Protein AF-A0A5T1T4I3-F1 (afdb_monomer)

Structure (mmCIF, N/CA/C/O backbone):
data_AF-A0A5T1T4I3-F1
#
_entry.id   AF-A0A5T1T4I3-F1
#
loop_
_atom_site.group_PDB
_atom_site.id
_atom_site.type_symbol
_atom_site.label_atom_id
_atom_site.label_alt_id
_atom_site.label_comp_id
_atom_site.label_asym_id
_atom_site.label_entity_id
_atom_site.label_seq_id
_atom_site.pdbx_PDB_ins_code
_atom_site.Cartn_x
_atom_site.Cartn_y
_atom_site.Cartn_z
_atom_site.occupancy
_atom_site.B_iso_or_equiv
_atom_site.auth_seq_id
_atom_site.auth_comp_id
_atom_site.auth_asym_id
_atom_site.auth_atom_id
_atom_site.pdbx_PDB_model_num
ATOM 1 N N . ASN A 1 1 ? 1.230 16.137 -32.665 1.00 35.16 1 ASN A N 1
ATOM 2 C CA . ASN A 1 1 ? 1.190 16.834 -31.361 1.00 35.16 1 ASN A CA 1
ATOM 3 C C . ASN A 1 1 ? 0.681 15.903 -30.273 1.00 35.16 1 ASN A C 1
ATOM 5 O O . ASN A 1 1 ? -0.506 15.901 -29.991 1.00 35.16 1 ASN A O 1
ATOM 9 N N . HIS A 1 2 ? 1.565 15.099 -29.680 1.00 33.91 2 HIS A N 1
ATOM 10 C CA . HIS A 1 2 ? 1.252 14.322 -28.477 1.00 33.91 2 HIS A CA 1
ATOM 11 C C . HIS A 1 2 ? 2.325 14.642 -27.446 1.00 33.91 2 HIS A C 1
ATOM 13 O O . HIS A 1 2 ? 3.393 14.035 -27.404 1.00 33.91 2 HIS A O 1
ATOM 19 N N . THR A 1 3 ? 2.055 15.718 -26.718 1.00 39.94 3 THR A N 1
ATOM 20 C CA . THR A 1 3 ? 2.810 16.192 -25.567 1.00 39.94 3 THR A CA 1
ATOM 21 C C . THR A 1 3 ? 2.930 15.069 -24.540 1.00 39.94 3 THR A C 1
ATOM 23 O O . THR A 1 3 ? 1.958 14.360 -24.278 1.00 39.94 3 THR A O 1
ATOM 26 N N . LEU A 1 4 ? 4.129 14.885 -23.974 1.00 40.66 4 LEU A N 1
ATOM 27 C CA . LEU A 1 4 ? 4.315 14.069 -22.776 1.00 40.66 4 LEU A CA 1
ATOM 28 C C . LEU A 1 4 ? 3.320 14.563 -21.721 1.00 40.66 4 LEU A C 1
ATOM 30 O O . LEU A 1 4 ? 3.464 15.671 -21.207 1.00 40.66 4 LEU A O 1
ATOM 34 N N . TYR A 1 5 ? 2.303 13.763 -21.412 1.00 38.44 5 TYR A N 1
ATOM 35 C CA . TYR A 1 5 ? 1.436 14.054 -20.283 1.00 38.44 5 TYR A CA 1
ATOM 36 C C . TYR A 1 5 ? 2.148 13.579 -19.022 1.00 38.44 5 TYR A C 1
ATOM 38 O O . TYR A 1 5 ? 2.101 12.405 -18.665 1.00 38.44 5 TYR A O 1
ATOM 46 N N . SER A 1 6 ? 2.853 14.507 -18.385 1.00 42.03 6 SER A N 1
ATOM 47 C CA . SER A 1 6 ? 3.385 14.332 -17.042 1.00 42.03 6 SER A CA 1
ATOM 48 C C . SER A 1 6 ? 2.787 15.435 -16.172 1.00 42.03 6 SER A C 1
ATOM 50 O O . SER A 1 6 ? 3.326 16.545 -16.144 1.00 42.03 6 SER A O 1
ATOM 52 N N . PRO A 1 7 ? 1.617 15.210 -15.547 1.00 36.03 7 PRO A N 1
ATOM 53 C CA . PRO A 1 7 ? 0.963 16.252 -14.776 1.00 36.03 7 PRO A CA 1
ATOM 54 C C . PRO A 1 7 ? 1.864 16.581 -13.581 1.00 36.03 7 PRO A C 1
ATOM 56 O O . PRO A 1 7 ? 2.087 15.746 -12.710 1.00 36.03 7 PRO A O 1
ATOM 59 N N . HIS A 1 8 ? 2.429 17.789 -13.585 1.00 44.47 8 HIS A N 1
ATOM 60 C CA . HIS A 1 8 ? 3.171 18.400 -12.474 1.00 44.47 8 HIS A CA 1
ATOM 61 C C . HIS A 1 8 ? 4.467 17.712 -12.004 1.00 44.47 8 HIS A C 1
ATOM 63 O O . HIS A 1 8 ? 4.938 17.989 -10.903 1.00 44.47 8 HIS A O 1
ATOM 69 N N . SER A 1 9 ? 5.087 16.855 -12.817 1.00 52.53 9 SER A N 1
ATOM 70 C CA . SER A 1 9 ? 6.351 16.214 -12.431 1.00 52.53 9 SER A CA 1
ATOM 71 C C . SER A 1 9 ? 7.542 17.142 -12.667 1.00 52.53 9 SER A C 1
ATOM 73 O O . SER A 1 9 ? 8.038 17.241 -13.789 1.00 52.53 9 SER A O 1
ATOM 75 N N . ASP A 1 10 ? 8.031 17.801 -11.617 1.00 69.56 10 ASP A N 1
ATOM 76 C CA . ASP A 1 10 ? 9.372 18.384 -11.647 1.00 69.56 10 ASP A CA 1
ATOM 77 C C . ASP A 1 10 ? 10.395 17.237 -11.636 1.00 69.56 10 ASP A C 1
ATOM 79 O O . ASP A 1 10 ? 10.694 16.630 -10.604 1.00 69.56 10 ASP A O 1
ATOM 83 N N . PHE A 1 11 ? 10.902 16.899 -12.821 1.00 69.69 11 PHE A N 1
ATOM 84 C CA . PHE A 1 11 ? 11.896 15.847 -13.011 1.00 69.69 11 PHE A CA 1
ATOM 85 C C . PHE A 1 11 ? 13.161 16.066 -12.165 1.00 69.69 11 PHE A C 1
ATOM 87 O O . PHE A 1 11 ? 13.783 15.091 -11.743 1.00 69.69 11 PHE A O 1
ATOM 94 N N . LYS A 1 12 ? 13.522 17.321 -11.852 1.00 70.12 12 LYS A N 1
ATOM 95 C CA . LYS A 1 12 ? 14.638 17.615 -10.941 1.00 70.12 12 LYS A CA 1
ATOM 96 C C . LYS A 1 12 ? 14.279 17.241 -9.507 1.00 70.12 12 LYS A C 1
ATOM 98 O O . LYS A 1 12 ? 15.092 16.618 -8.832 1.00 70.12 12 LYS A O 1
ATOM 103 N N . THR A 1 13 ? 13.057 17.533 -9.059 1.00 70.50 13 THR A N 1
ATOM 104 C CA . THR A 1 13 ? 12.565 17.080 -7.746 1.00 70.50 13 THR A CA 1
ATOM 105 C C . THR A 1 13 ? 12.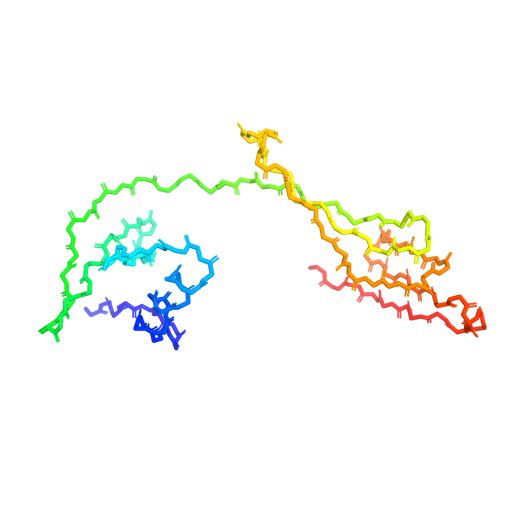516 15.555 -7.652 1.00 70.50 13 THR A C 1
ATOM 107 O O . THR A 1 13 ? 12.898 14.994 -6.631 1.00 70.50 13 THR A O 1
ATOM 110 N N . GLN A 1 14 ? 12.095 14.856 -8.709 1.00 69.31 14 GLN A N 1
ATOM 111 C CA . GLN A 1 14 ? 12.069 13.387 -8.717 1.00 69.31 14 GLN A CA 1
ATOM 112 C C . GLN A 1 14 ? 13.470 12.773 -8.621 1.00 69.31 14 GLN A C 1
ATOM 114 O O . GLN A 1 14 ? 13.663 11.804 -7.885 1.00 69.31 14 GLN A O 1
ATOM 119 N N . LEU A 1 15 ? 14.451 13.350 -9.320 1.00 72.38 15 LEU A N 1
ATOM 120 C CA . LEU A 1 15 ? 15.853 12.953 -9.191 1.00 72.38 15 LEU A CA 1
ATOM 121 C C . LEU A 1 15 ? 16.394 13.221 -7.789 1.00 72.38 15 LEU A C 1
ATOM 123 O O . LEU A 1 15 ? 17.012 12.338 -7.200 1.00 72.38 15 LEU A O 1
ATOM 127 N N . GLN A 1 16 ? 16.124 14.407 -7.243 1.00 71.69 16 GLN A N 1
ATOM 128 C CA . GLN A 1 16 ? 16.573 14.774 -5.905 1.00 71.69 16 GLN A CA 1
ATOM 129 C C . GLN A 1 16 ? 15.983 13.829 -4.849 1.00 71.69 16 GLN A C 1
ATOM 131 O O . GLN A 1 16 ? 16.724 13.278 -4.043 1.00 71.69 16 GLN A O 1
ATOM 136 N N . ASN A 1 17 ? 14.687 13.516 -4.936 1.00 69.00 17 ASN A N 1
ATOM 137 C CA . ASN A 1 17 ? 14.048 12.534 -4.059 1.00 69.00 17 ASN A CA 1
ATOM 138 C C . ASN A 1 17 ? 14.671 11.139 -4.191 1.00 69.00 17 ASN A C 1
ATOM 140 O O . ASN A 1 17 ? 14.809 10.439 -3.193 1.00 69.00 17 ASN A O 1
ATOM 144 N N . ARG A 1 18 ? 15.055 10.712 -5.401 1.00 75.62 18 ARG A N 1
ATOM 145 C CA . ARG A 1 18 ? 15.721 9.414 -5.595 1.00 75.62 18 ARG A CA 1
ATOM 146 C C . ARG A 1 18 ? 17.110 9.373 -4.973 1.00 75.62 18 ARG A C 1
ATOM 148 O O . ARG A 1 18 ? 17.457 8.382 -4.330 1.00 75.62 18 ARG A O 1
ATOM 155 N N . LYS A 1 19 ? 17.862 10.459 -5.107 1.00 77.81 19 LYS A N 1
ATOM 156 C CA . LYS A 1 19 ? 19.154 10.615 -4.448 1.00 77.81 19 LYS A CA 1
ATOM 157 C C . LYS A 1 19 ? 19.007 10.584 -2.928 1.00 77.81 19 LYS A C 1
ATOM 159 O O . LYS A 1 19 ? 19.704 9.820 -2.269 1.00 77.81 19 LYS A O 1
ATOM 164 N N . ASP A 1 20 ? 18.059 11.342 -2.388 1.00 66.56 20 ASP A N 1
ATOM 165 C CA . ASP A 1 20 ? 17.897 11.507 -0.942 1.00 66.56 20 ASP A CA 1
ATOM 166 C C . ASP A 1 20 ? 17.302 10.265 -0.261 1.00 66.56 20 ASP A C 1
ATOM 168 O O . ASP A 1 20 ? 17.716 9.908 0.840 1.00 66.56 20 ASP A O 1
ATOM 172 N N . LEU A 1 21 ? 16.350 9.582 -0.907 1.00 60.12 21 LEU A N 1
ATOM 173 C CA . LEU A 1 21 ? 15.656 8.425 -0.326 1.00 60.12 21 LEU A CA 1
ATOM 174 C C . LEU A 1 21 ? 16.347 7.089 -0.615 1.00 60.12 21 LEU A C 1
ATOM 176 O O . LEU A 1 21 ? 16.212 6.158 0.178 1.00 60.12 21 LEU A O 1
ATOM 180 N N . TYR A 1 22 ? 17.054 6.973 -1.744 1.00 65.38 22 TYR A N 1
ATOM 181 C CA . TYR A 1 22 ? 17.580 5.692 -2.235 1.00 65.38 22 TYR A CA 1
ATOM 182 C C . TYR A 1 22 ? 19.082 5.714 -2.564 1.00 65.38 22 TYR A C 1
ATOM 184 O O . TYR A 1 22 ? 19.601 4.704 -3.035 1.00 65.38 22 TYR A O 1
ATOM 192 N N . ASN A 1 23 ? 19.791 6.827 -2.315 1.00 69.69 23 ASN A N 1
ATOM 193 C CA . ASN A 1 23 ? 21.202 7.031 -2.690 1.00 69.69 23 ASN A CA 1
ATOM 194 C C . ASN A 1 23 ? 21.483 6.757 -4.181 1.00 69.69 23 ASN A C 1
ATOM 196 O O . ASN A 1 23 ? 22.560 6.310 -4.581 1.00 69.69 23 ASN A O 1
ATOM 200 N N . ASP A 1 24 ? 20.475 7.007 -5.008 1.00 70.19 24 ASP A N 1
ATOM 201 C CA . ASP A 1 24 ? 20.496 6.751 -6.436 1.00 70.19 24 ASP A CA 1
ATOM 202 C C . ASP A 1 24 ? 20.937 8.023 -7.171 1.00 70.19 24 ASP A C 1
ATOM 204 O O . ASP A 1 24 ? 20.198 9.005 -7.256 1.00 70.19 24 ASP A O 1
ATOM 208 N N . ASN A 1 25 ? 22.181 8.017 -7.654 1.00 77.69 25 ASN A N 1
ATOM 209 C CA . ASN A 1 25 ? 22.821 9.162 -8.309 1.00 77.69 25 ASN A CA 1
ATOM 210 C C . ASN A 1 25 ? 22.675 9.133 -9.842 1.00 77.69 25 ASN A C 1
ATOM 212 O O . ASN A 1 25 ? 23.357 9.880 -10.553 1.00 77.69 25 ASN A O 1
ATOM 216 N N . GLU A 1 26 ? 21.820 8.261 -10.381 1.00 77.94 26 GLU A N 1
ATOM 217 C CA . GLU A 1 26 ? 21.587 8.203 -11.817 1.00 77.94 26 GLU A CA 1
ATOM 218 C C . GLU A 1 26 ? 20.750 9.398 -12.291 1.00 77.94 26 GLU A C 1
ATOM 220 O O . GLU A 1 26 ? 19.644 9.642 -11.812 1.00 77.94 26 GLU A O 1
ATOM 225 N N . HIS A 1 27 ? 21.227 10.100 -13.322 1.00 75.00 27 HIS A N 1
ATOM 226 C CA . HIS A 1 27 ? 20.561 11.263 -13.934 1.00 75.00 27 HIS A CA 1
ATOM 227 C C . HIS A 1 27 ? 19.423 10.856 -14.880 1.00 75.00 27 HIS A C 1
ATOM 229 O O . HIS A 1 27 ? 19.229 11.411 -15.961 1.00 75.00 27 HIS A O 1
ATOM 235 N N . ILE A 1 28 ? 18.708 9.805 -14.510 1.00 73.06 28 ILE A N 1
ATOM 236 C CA . ILE A 1 28 ? 17.766 9.097 -15.359 1.00 73.06 28 ILE A CA 1
ATOM 237 C C . ILE A 1 28 ? 16.408 9.133 -14.684 1.00 73.06 28 ILE A C 1
ATOM 239 O O . ILE A 1 28 ? 16.300 8.805 -13.516 1.00 73.06 28 ILE A O 1
ATOM 243 N N . SER A 1 29 ? 15.361 9.471 -15.415 1.00 69.31 29 SER A N 1
ATOM 244 C CA . SER A 1 29 ? 13.974 9.235 -15.024 1.00 69.31 29 SER A CA 1
ATOM 245 C C . SER A 1 29 ? 13.319 8.276 -16.008 1.00 69.31 29 SER A C 1
ATOM 247 O O . SER A 1 29 ? 13.766 8.119 -17.142 1.00 69.31 29 SER A O 1
ATOM 249 N N . TYR A 1 30 ? 12.246 7.625 -15.581 1.00 68.38 30 TYR A N 1
ATOM 250 C CA . TYR A 1 30 ? 11.454 6.749 -16.435 1.00 68.38 30 TYR A CA 1
ATOM 251 C C . TYR A 1 30 ? 10.077 7.378 -16.611 1.00 68.38 30 TYR A C 1
ATOM 253 O O . TYR A 1 30 ? 9.419 7.704 -15.627 1.00 68.38 30 TYR A O 1
ATOM 261 N N . ALA A 1 31 ? 9.646 7.563 -17.856 1.00 65.25 31 ALA A N 1
ATOM 262 C CA . ALA A 1 31 ? 8.316 8.069 -18.172 1.00 65.25 31 ALA A CA 1
ATOM 263 C C . ALA A 1 31 ? 7.519 7.030 -18.951 1.00 65.25 31 ALA A C 1
ATOM 265 O O . ALA A 1 31 ? 8.064 6.294 -19.771 1.00 65.25 31 ALA A O 1
ATOM 266 N N . TYR A 1 32 ? 6.213 6.994 -18.715 1.00 61.78 32 TYR A N 1
ATOM 267 C CA . TYR A 1 32 ? 5.298 6.138 -19.454 1.00 61.78 32 TYR A CA 1
ATOM 268 C C . TYR A 1 32 ? 4.664 6.910 -20.612 1.00 61.78 32 TYR A C 1
ATOM 270 O O . TYR A 1 32 ? 4.014 7.934 -20.402 1.00 61.78 32 TYR A O 1
ATOM 278 N N . LYS A 1 33 ? 4.836 6.417 -21.838 1.00 64.06 33 LYS A N 1
ATOM 279 C CA . LYS A 1 33 ? 4.302 7.025 -23.058 1.00 64.06 33 LYS A CA 1
ATOM 280 C C . LYS A 1 33 ? 3.906 5.948 -24.060 1.00 64.06 33 LYS A C 1
ATOM 282 O O . LYS A 1 33 ? 4.716 5.110 -24.435 1.00 64.06 33 LYS A O 1
ATOM 287 N N . ILE A 1 34 ? 2.647 5.982 -24.506 1.00 67.31 34 ILE A N 1
ATOM 288 C CA . ILE A 1 34 ? 2.098 5.071 -25.532 1.00 67.31 34 ILE A CA 1
ATOM 289 C C . ILE A 1 34 ? 2.392 3.598 -25.181 1.00 67.31 34 ILE A C 1
ATOM 291 O O . ILE A 1 34 ? 3.001 2.856 -25.948 1.00 67.31 34 ILE A O 1
ATOM 295 N N . ASN A 1 35 ? 2.004 3.181 -23.974 1.00 57.16 35 ASN A N 1
ATOM 296 C CA . ASN A 1 35 ? 2.220 1.822 -23.462 1.00 57.16 35 ASN A CA 1
ATOM 297 C C . ASN A 1 35 ? 3.680 1.340 -23.437 1.00 57.16 35 ASN A C 1
ATOM 299 O O . ASN A 1 35 ? 3.939 0.140 -23.354 1.00 57.16 35 ASN A O 1
ATOM 303 N N . LYS A 1 36 ? 4.639 2.267 -23.482 1.00 54.34 36 LYS A N 1
ATOM 304 C CA . LYS A 1 36 ? 6.075 1.999 -23.411 1.00 54.34 36 LYS A CA 1
ATOM 305 C C . LYS A 1 36 ? 6.708 2.876 -22.339 1.00 54.34 36 LYS A C 1
ATOM 307 O O . LYS A 1 36 ? 6.232 3.978 -22.071 1.00 54.34 36 LYS A O 1
ATOM 312 N N . ILE A 1 37 ? 7.779 2.385 -21.721 1.00 60.12 37 ILE A N 1
ATOM 313 C CA . ILE A 1 37 ? 8.628 3.222 -20.873 1.00 60.12 37 ILE A CA 1
ATOM 314 C C . ILE A 1 37 ? 9.711 3.839 -21.744 1.00 60.12 37 ILE A C 1
ATOM 316 O O . ILE A 1 37 ? 10.463 3.127 -22.409 1.00 60.12 37 ILE A O 1
ATOM 320 N N . GLU A 1 38 ? 9.801 5.160 -21.697 1.00 67.69 38 GLU A N 1
ATOM 321 C CA . GLU A 1 38 ? 10.913 5.924 -22.239 1.00 67.69 38 GLU A CA 1
ATOM 322 C C . GLU A 1 38 ? 11.848 6.277 -21.075 1.00 67.69 38 GLU A C 1
ATOM 324 O O . GLU A 1 38 ? 11.441 6.881 -20.078 1.00 67.69 38 GLU A O 1
ATOM 329 N N . LYS A 1 39 ? 13.117 5.875 -21.185 1.00 69.62 39 LYS A N 1
ATOM 330 C CA . LYS A 1 39 ? 14.177 6.353 -20.291 1.00 69.62 39 LYS A CA 1
ATOM 331 C C . LYS A 1 39 ? 14.523 7.776 -20.702 1.00 69.62 39 LYS A C 1
ATOM 333 O O . LYS A 1 39 ? 14.937 7.986 -21.839 1.00 69.62 39 LYS A O 1
ATOM 338 N N . ILE A 1 40 ? 14.363 8.713 -19.781 1.00 71.50 40 ILE A N 1
ATOM 339 C CA . ILE A 1 40 ? 14.677 10.130 -19.924 1.00 71.50 40 ILE A CA 1
ATOM 340 C C . ILE A 1 40 ? 15.981 10.396 -19.175 1.00 71.50 40 ILE A C 1
ATOM 342 O O . ILE A 1 40 ? 16.019 10.341 -17.951 1.00 71.50 40 ILE A O 1
ATOM 346 N N . SER A 1 41 ? 17.046 10.710 -19.896 1.00 73.38 41 SER A N 1
ATOM 347 C CA . SER A 1 41 ? 18.252 11.296 -19.320 1.00 73.38 41 SER A CA 1
ATOM 348 C C . SER A 1 41 ? 18.026 12.793 -19.114 1.00 73.38 41 SER A C 1
ATOM 350 O O . SER A 1 41 ? 17.670 13.511 -20.051 1.00 73.38 41 SER A O 1
ATOM 352 N N . ILE A 1 42 ? 18.228 13.261 -17.887 1.00 66.69 42 ILE A N 1
ATOM 353 C CA . ILE A 1 42 ? 18.085 14.664 -17.496 1.00 66.69 42 ILE A CA 1
ATOM 354 C C . ILE A 1 42 ? 19.496 15.218 -17.343 1.00 66.69 42 ILE A C 1
ATOM 356 O O . ILE A 1 42 ? 20.177 14.965 -16.352 1.00 66.69 42 ILE A O 1
ATOM 360 N N . LEU A 1 43 ? 19.949 15.931 -18.368 1.00 67.88 43 LEU A N 1
ATOM 361 C CA . LEU A 1 43 ? 21.242 16.603 -18.389 1.00 67.88 43 LEU A CA 1
ATOM 362 C C . LEU A 1 43 ? 21.043 18.069 -17.989 1.00 67.88 43 LEU A C 1
ATOM 364 O O . LEU A 1 43 ? 19.950 18.616 -18.150 1.00 67.88 43 LEU A O 1
ATOM 368 N N . GLU A 1 44 ? 22.100 18.734 -17.521 1.00 56.91 44 GLU A N 1
ATOM 369 C CA . GLU A 1 44 ? 22.047 20.157 -17.134 1.00 56.91 44 GLU A CA 1
ATOM 370 C C . GLU A 1 44 ? 21.486 21.060 -18.250 1.00 56.91 44 GLU A C 1
ATOM 372 O O . GLU A 1 44 ? 20.810 22.048 -17.966 1.00 56.91 44 GLU A O 1
ATOM 377 N N . ASN A 1 45 ? 21.672 20.653 -19.514 1.00 50.38 45 ASN A N 1
ATOM 378 C CA . ASN A 1 45 ? 21.324 21.427 -20.706 1.00 50.38 45 ASN A CA 1
ATOM 379 C C . ASN A 1 45 ? 20.119 20.868 -21.494 1.00 50.38 45 ASN A C 1
ATOM 381 O O . ASN A 1 45 ? 19.864 21.324 -22.608 1.00 50.38 45 ASN A O 1
ATOM 385 N N . GLY A 1 46 ? 19.380 19.880 -20.966 1.00 55.47 46 GLY A N 1
ATOM 386 C CA . GLY A 1 46 ? 18.172 19.365 -21.626 1.00 55.47 46 GLY A CA 1
ATOM 387 C C . GLY A 1 46 ? 17.788 17.919 -21.296 1.00 55.47 46 GLY A C 1
ATOM 388 O O . GLY A 1 46 ? 18.451 17.225 -20.530 1.00 55.47 46 GLY A O 1
ATOM 389 N N . ILE A 1 47 ? 16.690 17.464 -21.907 1.00 55.09 47 ILE A N 1
ATOM 390 C CA . ILE A 1 47 ? 16.139 16.109 -21.765 1.00 55.09 47 ILE A CA 1
ATOM 391 C C . ILE A 1 47 ? 16.433 15.309 -23.043 1.00 55.09 47 ILE A C 1
ATOM 393 O O . ILE A 1 47 ? 16.026 15.726 -24.126 1.00 55.09 47 ILE A O 1
ATOM 397 N N . SER A 1 48 ? 17.096 14.153 -22.932 1.00 49.16 48 SER A N 1
ATOM 398 C CA . SER A 1 48 ? 17.274 13.198 -24.041 1.00 49.16 48 SER A CA 1
ATOM 399 C C . SER A 1 48 ? 16.668 11.838 -23.682 1.00 49.16 48 SER A C 1
ATOM 401 O O . SER A 1 48 ? 16.824 11.373 -22.558 1.00 49.16 48 SER A O 1
ATOM 403 N N . ALA A 1 49 ? 15.940 11.193 -24.600 1.00 49.38 49 ALA A N 1
ATOM 404 C CA . ALA A 1 49 ? 15.263 9.920 -24.331 1.00 49.38 49 ALA A CA 1
ATOM 405 C C . ALA A 1 49 ? 15.578 8.881 -25.412 1.00 49.38 49 ALA A C 1
ATOM 407 O O . ALA A 1 49 ? 15.301 9.137 -26.577 1.00 49.38 49 ALA A O 1
ATOM 408 N N . ASN A 1 50 ? 16.154 7.729 -25.036 1.00 51.62 50 ASN A N 1
ATOM 409 C CA . ASN A 1 50 ? 16.692 6.739 -25.993 1.00 51.62 50 ASN A CA 1
ATOM 410 C C . ASN A 1 50 ? 16.464 5.257 -25.615 1.00 51.62 50 ASN A C 1
ATOM 412 O O . ASN A 1 50 ? 17.127 4.377 -26.155 1.00 51.62 50 ASN A O 1
ATOM 416 N N . PHE A 1 51 ? 15.535 4.931 -24.715 1.00 44.78 51 PHE A N 1
ATOM 417 C CA . PHE A 1 51 ? 15.226 3.527 -24.398 1.00 44.78 51 PHE A CA 1
ATOM 418 C C . PHE A 1 51 ? 13.829 3.131 -24.870 1.00 44.78 51 PHE A C 1
ATOM 420 O O . PHE A 1 51 ? 12.867 3.858 -24.638 1.00 44.78 51 PHE A O 1
ATOM 427 N N . THR A 1 52 ? 13.729 1.946 -25.472 1.00 45.62 52 THR A N 1
ATOM 428 C CA . THR A 1 52 ? 12.473 1.238 -25.734 1.00 45.62 52 THR A CA 1
ATOM 429 C C . THR A 1 52 ? 12.517 -0.106 -25.015 1.00 45.62 52 THR A C 1
ATOM 431 O O . THR A 1 52 ? 13.378 -0.937 -25.287 1.00 45.62 52 THR A O 1
ATOM 434 N N . GLY A 1 53 ? 11.584 -0.325 -24.092 1.00 42.53 53 GLY A N 1
ATOM 435 C CA . GLY A 1 53 ? 11.428 -1.596 -23.388 1.00 42.53 53 GLY A CA 1
ATOM 436 C C . GLY A 1 53 ? 9.976 -1.851 -23.003 1.00 42.53 53 GLY A C 1
ATOM 437 O O . GLY A 1 53 ? 9.155 -0.929 -22.971 1.00 42.53 53 GLY A O 1
ATOM 438 N N . SER A 1 54 ? 9.655 -3.113 -22.733 1.00 41.09 54 SER A N 1
ATOM 439 C CA . SER A 1 54 ? 8.318 -3.539 -22.316 1.00 41.09 54 SER A CA 1
ATOM 440 C C . SER A 1 54 ? 8.193 -3.449 -20.797 1.00 41.09 54 SER A C 1
ATOM 442 O O . SER A 1 54 ? 8.983 -4.056 -20.077 1.00 41.09 54 SER A O 1
ATOM 444 N N . PHE A 1 55 ? 7.199 -2.711 -20.300 1.00 47.66 55 PHE A N 1
ATOM 445 C CA . PHE A 1 55 ? 6.867 -2.719 -18.876 1.00 47.66 55 PHE A CA 1
ATOM 446 C C . PHE A 1 55 ? 5.961 -3.903 -18.566 1.00 47.66 55 PHE A C 1
ATOM 448 O O . PHE A 1 55 ? 4.892 -4.046 -19.159 1.00 47.66 55 PHE A O 1
ATOM 455 N N . ILE A 1 56 ? 6.373 -4.727 -17.611 1.00 51.75 56 ILE A N 1
ATOM 456 C CA . ILE A 1 56 ? 5.500 -5.727 -17.011 1.00 51.75 56 ILE A CA 1
ATOM 457 C C . ILE A 1 56 ? 5.020 -5.113 -15.696 1.00 51.75 56 ILE A C 1
ATOM 459 O O . ILE A 1 56 ? 5.847 -4.937 -14.798 1.00 51.75 56 ILE A O 1
ATOM 463 N N . PRO A 1 57 ? 3.733 -4.739 -15.563 1.00 51.06 57 PRO A N 1
ATOM 464 C CA . PRO A 1 57 ? 3.217 -4.212 -14.310 1.00 51.06 57 PRO A CA 1
ATOM 465 C C . PRO A 1 57 ? 3.445 -5.241 -13.208 1.00 51.06 57 PRO A C 1
ATOM 467 O O . PRO A 1 57 ? 2.867 -6.329 -13.208 1.00 51.06 57 PRO A O 1
ATOM 470 N N . LEU A 1 58 ? 4.331 -4.889 -12.282 1.00 64.12 58 LEU A N 1
ATOM 471 C CA . LEU A 1 58 ? 4.645 -5.727 -11.144 1.00 64.12 58 LEU A CA 1
ATOM 472 C C . LEU A 1 58 ? 3.444 -5.708 -10.206 1.00 64.12 58 LEU A C 1
ATOM 474 O O . LEU A 1 58 ? 3.064 -4.6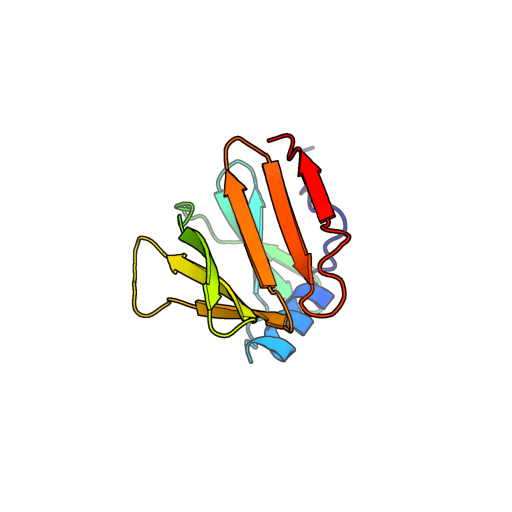75 -9.660 1.00 64.12 58 LEU A O 1
ATOM 478 N N . GLN A 1 59 ? 2.817 -6.866 -10.052 1.00 75.00 59 GLN A N 1
ATOM 479 C CA . GLN A 1 59 ? 1.719 -7.026 -9.117 1.00 75.00 59 GLN A CA 1
ATOM 480 C C . GLN A 1 59 ? 2.288 -7.263 -7.721 1.00 75.00 59 GLN A C 1
ATOM 482 O O . GLN A 1 59 ? 3.138 -8.134 -7.523 1.00 75.00 59 GLN A O 1
ATOM 487 N N . ALA A 1 60 ? 1.776 -6.521 -6.749 1.00 81.44 60 ALA A N 1
ATOM 488 C CA . ALA A 1 60 ? 2.027 -6.759 -5.339 1.00 81.44 60 ALA A CA 1
ATOM 489 C C . ALA A 1 60 ? 0.696 -6.914 -4.607 1.00 81.44 60 ALA A C 1
ATOM 491 O O . ALA A 1 60 ? -0.308 -6.298 -4.970 1.00 81.44 60 ALA A O 1
ATOM 492 N N . GLN A 1 61 ? 0.687 -7.753 -3.582 1.00 90.12 61 GLN A N 1
ATOM 493 C CA . GLN A 1 61 ? -0.422 -7.852 -2.651 1.00 90.12 61 GLN A CA 1
ATOM 494 C C . GLN A 1 61 ? -0.187 -6.873 -1.500 1.00 90.12 61 GLN A C 1
ATOM 496 O O . GLN A 1 61 ? 0.856 -6.921 -0.852 1.00 90.12 61 GLN A O 1
ATOM 501 N N . LEU A 1 62 ? -1.167 -6.008 -1.235 1.00 89.19 62 LEU A N 1
ATOM 502 C CA . LEU A 1 62 ? -1.219 -5.203 -0.019 1.00 89.19 62 LEU A CA 1
ATOM 503 C C . LEU A 1 62 ? -2.008 -5.971 1.042 1.00 89.19 62 LEU A C 1
ATOM 505 O O . LEU A 1 62 ? -3.174 -6.307 0.831 1.00 89.19 62 LEU A O 1
ATOM 509 N N . VAL A 1 63 ? -1.383 -6.230 2.184 1.00 92.44 63 VAL A N 1
ATOM 510 C CA . VAL A 1 63 ? -2.038 -6.808 3.360 1.00 92.44 63 VAL A CA 1
ATOM 511 C C . VAL A 1 63 ? -2.029 -5.763 4.461 1.00 92.44 63 VAL A C 1
ATOM 513 O O . VAL A 1 63 ? -0.981 -5.221 4.787 1.00 92.44 63 VAL A O 1
ATOM 516 N N . ILE A 1 64 ? -3.189 -5.487 5.048 1.00 93.00 64 ILE A N 1
ATOM 517 C CA . ILE A 1 64 ? -3.303 -4.628 6.228 1.00 93.00 64 ILE A CA 1
ATOM 518 C C . ILE A 1 64 ? -3.811 -5.496 7.369 1.00 93.00 64 ILE A C 1
ATOM 520 O O . ILE A 1 64 ? -4.849 -6.146 7.235 1.00 93.00 64 ILE A O 1
ATOM 524 N N . LYS A 1 65 ? -3.077 -5.526 8.481 1.00 94.00 65 LYS A N 1
ATOM 525 C CA . LYS A 1 65 ? -3.399 -6.370 9.634 1.00 94.00 65 LYS A CA 1
ATOM 526 C C . LYS A 1 65 ? -3.224 -5.613 10.943 1.00 94.00 65 LYS A C 1
ATOM 528 O O . LYS A 1 65 ? -2.374 -4.733 11.057 1.00 94.00 65 LYS A O 1
ATOM 533 N N . LEU A 1 66 ? -4.036 -5.979 11.929 1.00 94.69 66 LEU A N 1
ATOM 534 C CA . LEU A 1 66 ? -3.922 -5.501 13.301 1.00 94.69 66 LEU A CA 1
ATOM 535 C C . LEU A 1 66 ? -3.153 -6.537 14.124 1.00 94.69 66 LEU A C 1
ATOM 537 O O . LEU A 1 66 ? -3.588 -7.682 14.225 1.00 94.69 66 LEU A O 1
ATOM 541 N N . GLN A 1 67 ? -2.029 -6.141 14.714 1.00 95.00 67 GLN A N 1
ATOM 542 C CA . GLN A 1 67 ? -1.208 -6.989 15.576 1.00 95.00 67 GLN A CA 1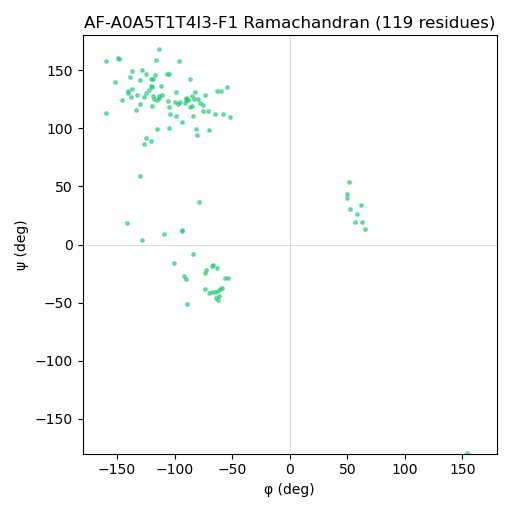
ATOM 543 C C . GLN A 1 67 ? -0.697 -6.159 16.750 1.00 95.00 67 GLN A C 1
ATOM 545 O O . GLN A 1 67 ? -0.197 -5.063 16.541 1.00 95.00 67 GLN A O 1
ATOM 550 N N . ASN A 1 68 ? -0.815 -6.666 17.980 1.00 94.06 68 ASN A N 1
ATOM 551 C CA . ASN A 1 68 ? -0.351 -5.968 19.189 1.00 94.06 68 ASN A CA 1
ATOM 552 C C . ASN A 1 68 ? -0.843 -4.509 19.282 1.00 94.06 68 ASN A C 1
ATOM 554 O O . ASN A 1 68 ? -0.092 -3.621 19.669 1.00 94.06 68 ASN A O 1
ATOM 558 N N . GLU A 1 69 ? -2.102 -4.259 18.907 1.00 93.88 69 GLU A N 1
ATOM 559 C CA . GLU A 1 69 ? -2.715 -2.915 18.892 1.00 93.88 69 GLU A CA 1
ATOM 560 C C . GLU A 1 69 ? -2.096 -1.933 17.879 1.00 93.88 69 GLU A C 1
ATOM 562 O O . GLU A 1 69 ? -2.365 -0.727 17.909 1.00 93.88 69 GLU A O 1
ATOM 567 N N . GLU A 1 70 ? -1.293 -2.447 16.952 1.00 95.44 70 GLU A N 1
ATOM 568 C CA . GLU A 1 70 ? -0.686 -1.715 15.852 1.00 95.44 70 GLU A CA 1
ATOM 569 C C . GLU A 1 70 ? -1.310 -2.154 14.529 1.00 95.44 70 GLU A C 1
ATOM 571 O O . GLU A 1 70 ? -1.410 -3.342 14.212 1.00 95.44 70 GLU A O 1
ATOM 576 N N . LEU A 1 71 ? -1.754 -1.175 13.745 1.00 95.00 71 LEU A N 1
ATOM 577 C CA . LEU A 1 71 ? -2.186 -1.398 12.379 1.00 95.00 71 LEU A CA 1
ATOM 578 C C . LEU A 1 71 ? -0.960 -1.321 11.476 1.00 95.00 71 LEU A C 1
ATOM 580 O O . LEU A 1 71 ? -0.301 -0.284 11.402 1.00 95.00 71 LEU A O 1
ATOM 584 N N . ILE A 1 72 ? -0.660 -2.421 10.805 1.00 96.19 72 ILE A N 1
ATOM 585 C CA . ILE A 1 72 ? 0.552 -2.629 10.017 1.00 96.19 72 ILE A CA 1
ATOM 586 C C . ILE A 1 72 ? 0.137 -2.917 8.575 1.00 96.19 72 ILE A C 1
ATOM 588 O O . ILE A 1 72 ? -0.861 -3.607 8.346 1.00 96.19 72 ILE A O 1
ATOM 592 N N . TYR A 1 73 ? 0.905 -2.414 7.610 1.00 93.88 73 TYR A N 1
ATOM 593 C CA . TYR A 1 73 ? 0.807 -2.840 6.218 1.00 93.88 73 TYR A CA 1
ATOM 594 C C . TYR A 1 73 ? 1.995 -3.719 5.827 1.00 93.88 73 TYR A C 1
ATOM 596 O O . TYR A 1 73 ? 3.116 -3.511 6.287 1.00 93.88 73 TYR A O 1
ATOM 604 N N . GLU A 1 74 ? 1.741 -4.672 4.939 1.00 94.19 74 GLU A N 1
ATOM 605 C CA . GLU A 1 74 ? 2.744 -5.465 4.239 1.00 94.19 74 GLU A CA 1
ATOM 606 C C . GLU A 1 74 ? 2.508 -5.341 2.733 1.00 94.19 74 GLU A C 1
ATOM 608 O O . GLU A 1 74 ? 1.388 -5.537 2.256 1.00 94.19 74 GLU A O 1
ATOM 613 N N . ILE A 1 75 ? 3.563 -5.039 1.982 1.00 91.00 75 ILE A N 1
ATOM 614 C CA . ILE A 1 75 ? 3.578 -5.084 0.520 1.00 91.00 75 ILE A CA 1
ATOM 615 C C . ILE A 1 75 ? 4.354 -6.334 0.121 1.00 91.00 75 ILE A C 1
ATOM 617 O O . ILE A 1 75 ? 5.535 -6.457 0.445 1.00 91.00 75 ILE A O 1
ATOM 621 N N . LYS A 1 76 ? 3.683 -7.255 -0.577 1.00 90.94 76 LYS A N 1
ATOM 622 C CA . LYS A 1 76 ? 4.247 -8.536 -1.021 1.00 90.94 76 LYS A CA 1
ATOM 623 C C . LYS A 1 76 ? 4.301 -8.607 -2.542 1.00 90.94 76 LYS A C 1
ATOM 625 O O . LYS A 1 76 ? 3.264 -8.856 -3.169 1.00 90.94 76 LYS A O 1
ATOM 630 N N . PRO A 1 77 ? 5.460 -8.357 -3.166 1.00 84.62 77 PRO A N 1
ATOM 631 C CA . PRO A 1 77 ? 5.608 -8.503 -4.606 1.00 84.62 77 PRO A CA 1
ATOM 632 C C . PRO A 1 77 ? 5.389 -9.962 -5.027 1.00 84.62 77 PRO A C 1
ATOM 634 O O . PRO A 1 77 ? 5.988 -10.868 -4.458 1.00 84.62 77 PRO A O 1
ATOM 637 N N . LYS A 1 78 ? 4.567 -10.217 -6.055 1.00 81.56 78 LYS A N 1
ATOM 638 C CA . LYS A 1 78 ? 4.258 -11.596 -6.496 1.00 81.56 78 LYS A CA 1
ATOM 639 C C . LYS 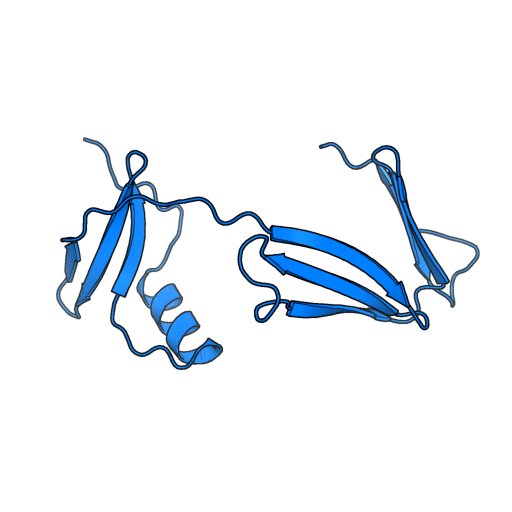A 1 78 ? 5.452 -12.349 -7.092 1.00 81.56 78 LYS A C 1
ATOM 641 O O . LYS A 1 78 ? 5.391 -13.561 -7.245 1.00 81.56 78 LYS A O 1
ATOM 646 N N . PHE A 1 79 ? 6.495 -11.629 -7.491 1.00 79.88 79 PHE A N 1
ATOM 647 C CA . PHE A 1 79 ? 7.638 -12.176 -8.221 1.00 79.88 79 PHE A CA 1
ATOM 648 C C . PHE A 1 79 ? 8.863 -12.429 -7.332 1.00 79.88 79 PHE A C 1
ATOM 650 O O . PHE A 1 79 ? 9.778 -13.120 -7.767 1.00 79.88 79 PHE A O 1
ATOM 657 N N . ASN A 1 80 ? 8.917 -11.853 -6.124 1.00 79.00 80 ASN A N 1
ATOM 658 C CA . ASN A 1 80 ? 10.042 -12.035 -5.210 1.00 79.00 80 ASN A CA 1
ATOM 659 C C . ASN A 1 80 ? 9.646 -11.713 -3.759 1.00 79.00 80 ASN A C 1
ATOM 661 O O . ASN A 1 80 ? 9.417 -10.554 -3.412 1.00 79.00 80 ASN A O 1
ATOM 665 N N . GLU A 1 81 ? 9.645 -12.734 -2.905 1.00 84.62 81 GLU A N 1
ATOM 666 C CA . GLU A 1 81 ? 9.321 -12.607 -1.480 1.00 84.62 81 GLU A CA 1
ATOM 667 C C . GLU A 1 81 ? 10.423 -11.91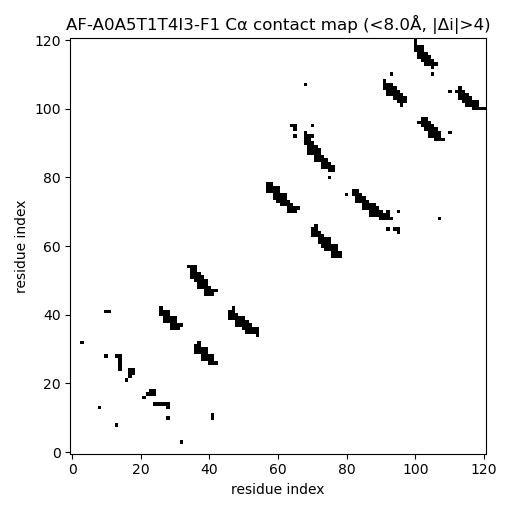7 -0.658 1.00 84.62 81 GLU A C 1
ATOM 669 O O . GLU A 1 81 ? 10.141 -11.350 0.395 1.00 84.62 81 GLU A O 1
ATOM 674 N N . GLN A 1 82 ? 11.674 -11.907 -1.131 1.00 84.31 82 GLN A N 1
ATOM 675 C CA . GLN A 1 82 ? 12.780 -11.214 -0.450 1.00 84.31 82 GLN A CA 1
ATOM 676 C C . GLN A 1 82 ? 12.606 -9.691 -0.463 1.00 84.31 82 GLN A C 1
ATOM 678 O O . GLN A 1 82 ? 13.221 -8.988 0.332 1.00 84.31 82 GLN A O 1
ATOM 683 N N . LEU A 1 83 ? 11.762 -9.182 -1.363 1.00 81.75 83 LEU A N 1
ATOM 684 C CA . LEU A 1 83 ? 11.431 -7.766 -1.487 1.00 81.75 83 LEU A CA 1
ATOM 685 C C . LEU A 1 83 ? 10.166 -7.388 -0.703 1.00 81.75 83 LEU A C 1
ATOM 687 O O . LEU A 1 83 ? 9.619 -6.305 -0.917 1.00 81.75 83 LEU A O 1
ATOM 691 N N . ASN A 1 84 ? 9.678 -8.264 0.181 1.00 88.88 84 ASN A N 1
ATOM 692 C CA . ASN A 1 84 ? 8.563 -7.946 1.063 1.00 88.88 84 ASN A CA 1
ATOM 693 C C . ASN A 1 84 ? 8.911 -6.743 1.947 1.00 88.88 84 ASN A C 1
ATOM 695 O O . ASN A 1 84 ? 9.964 -6.695 2.580 1.00 88.88 84 ASN A O 1
ATOM 699 N N . GLN A 1 85 ? 7.994 -5.783 2.016 1.00 87.56 85 GLN A N 1
ATOM 700 C CA . GLN A 1 85 ? 8.140 -4.589 2.843 1.00 87.56 85 GLN A CA 1
ATOM 701 C C . GLN A 1 85 ? 7.028 -4.546 3.877 1.00 87.56 85 GLN A C 1
ATOM 703 O O . GLN A 1 85 ? 5.886 -4.896 3.582 1.00 87.56 85 GLN A O 1
ATOM 708 N N . GLN A 1 86 ? 7.357 -4.091 5.081 1.00 93.75 86 GLN A N 1
ATOM 709 C CA . GLN A 1 86 ? 6.404 -3.916 6.168 1.00 93.75 86 GLN A CA 1
ATOM 710 C C . GLN A 1 86 ? 6.559 -2.521 6.765 1.00 93.75 86 GLN A C 1
ATOM 712 O O . GLN A 1 86 ? 7.674 -2.030 6.931 1.00 93.75 86 GLN A O 1
ATOM 717 N N . GLY A 1 87 ? 5.441 -1.904 7.135 1.00 91.75 87 GLY A N 1
ATOM 718 C CA . GLY A 1 87 ? 5.449 -0.626 7.830 1.00 91.75 87 GLY A CA 1
ATOM 719 C C . GLY A 1 87 ? 4.278 -0.458 8.786 1.00 91.75 87 GLY A C 1
ATOM 720 O O . GLY A 1 87 ? 3.246 -1.124 8.692 1.00 91.75 87 GLY A O 1
ATOM 721 N N . LEU A 1 88 ? 4.453 0.457 9.733 1.00 93.44 88 LEU A N 1
ATOM 722 C CA . LEU A 1 88 ? 3.431 0.838 10.697 1.00 93.44 88 LEU A CA 1
ATOM 723 C C . LEU A 1 88 ? 2.513 1.906 10.088 1.00 93.44 88 LEU A C 1
ATOM 725 O O . LEU A 1 88 ? 2.991 2.938 9.626 1.00 93.44 88 LEU A O 1
ATOM 729 N N . ILE A 1 89 ? 1.199 1.683 10.136 1.00 91.75 89 ILE A N 1
ATOM 730 C CA . ILE A 1 89 ? 0.185 2.691 9.790 1.00 91.75 89 ILE A CA 1
ATOM 731 C C . ILE A 1 89 ? -0.188 3.504 11.030 1.00 91.75 89 ILE A C 1
ATOM 733 O O . ILE A 1 89 ? -0.229 4.730 10.991 1.00 91.75 89 ILE A O 1
ATOM 737 N N . SER A 1 90 ? -0.522 2.824 12.131 1.00 91.81 90 SER A N 1
ATOM 738 C CA . SER A 1 90 ? -1.024 3.481 13.340 1.00 91.81 90 SER A CA 1
ATOM 739 C C . SER A 1 90 ? -0.872 2.603 14.580 1.00 91.81 90 SER A C 1
ATOM 741 O O . SER A 1 90 ? -0.810 1.381 14.474 1.00 91.81 90 SER A O 1
ATOM 743 N N . LYS A 1 91 ? -0.854 3.226 15.763 1.00 93.50 91 LYS A N 1
ATOM 744 C CA . LYS A 1 91 ? -0.812 2.556 17.074 1.00 93.50 91 LYS A CA 1
ATOM 745 C C . LYS A 1 91 ? -2.106 2.794 17.849 1.00 93.50 91 LYS A C 1
ATOM 747 O O . LYS A 1 91 ? -2.866 3.706 17.534 1.00 93.50 91 LYS A O 1
ATOM 752 N N . ASN A 1 92 ? -2.293 2.049 18.939 1.00 93.25 92 ASN A N 1
ATOM 753 C CA . ASN A 1 92 ? -3.451 2.147 19.834 1.00 93.25 92 ASN A CA 1
ATOM 754 C C . ASN A 1 92 ? -4.780 1.822 19.134 1.00 93.25 92 ASN A C 1
ATOM 756 O O . ASN A 1 92 ? -5.819 2.403 19.464 1.00 93.25 92 ASN A O 1
ATOM 760 N N . ILE A 1 93 ? -4.754 0.898 18.175 1.00 93.69 93 ILE A N 1
ATOM 761 C CA . ILE A 1 93 ? -5.941 0.405 17.482 1.00 93.69 93 ILE A CA 1
ATOM 762 C C . ILE A 1 93 ? -6.481 -0.803 18.249 1.00 93.69 93 ILE A C 1
ATOM 764 O O . ILE A 1 93 ? -5.763 -1.766 18.488 1.00 93.69 93 ILE A O 1
ATOM 768 N N . SER A 1 94 ? -7.750 -0.762 18.648 1.00 92.75 94 SER A N 1
ATOM 769 C CA . SER A 1 94 ? -8.419 -1.885 19.319 1.00 92.75 94 SER A CA 1
ATOM 770 C C . SER A 1 94 ? -9.134 -2.816 18.346 1.00 92.75 94 SER A C 1
ATOM 772 O O . SER A 1 94 ? -9.310 -3.994 18.637 1.00 92.75 94 SER A O 1
ATOM 774 N N . SER A 1 95 ? -9.562 -2.305 17.191 1.00 92.31 95 SER A N 1
ATOM 775 C CA . SER A 1 95 ? -10.249 -3.099 16.176 1.00 92.31 95 SER A CA 1
ATOM 776 C C . SER A 1 95 ? -10.008 -2.529 14.785 1.00 92.31 95 SER A C 1
ATOM 778 O O . SER A 1 95 ? -10.022 -1.311 14.596 1.00 92.31 95 SER A O 1
ATOM 780 N N . PHE A 1 96 ? -9.810 -3.425 13.821 1.00 93.25 96 PHE A N 1
ATOM 781 C CA . PHE A 1 96 ? -9.712 -3.130 12.399 1.00 93.25 96 PHE A CA 1
ATOM 782 C C . PHE A 1 96 ? -10.490 -4.194 11.625 1.00 93.25 96 PHE A C 1
ATOM 784 O O . PHE A 1 96 ? -10.252 -5.387 11.811 1.00 93.25 96 PHE A O 1
ATOM 791 N N . ASN A 1 97 ? -11.410 -3.773 10.762 1.00 92.25 97 ASN A N 1
ATOM 792 C CA . ASN A 1 97 ? -12.105 -4.664 9.840 1.00 92.25 97 ASN A CA 1
ATOM 793 C C . ASN A 1 97 ? -12.276 -3.970 8.485 1.00 92.25 97 ASN A C 1
ATOM 795 O O . ASN A 1 97 ? -12.740 -2.831 8.419 1.00 92.25 97 ASN A O 1
ATOM 799 N N . LEU A 1 98 ? -11.902 -4.673 7.420 1.00 88.69 98 LEU A N 1
ATOM 800 C CA . LEU A 1 98 ? -12.137 -4.280 6.042 1.00 88.69 98 LEU A CA 1
ATOM 801 C C . LEU A 1 98 ? -12.880 -5.416 5.326 1.00 88.69 98 LEU A C 1
ATOM 803 O O . LEU A 1 98 ? -12.263 -6.338 4.798 1.00 88.69 98 LEU A O 1
ATOM 807 N N . GLN A 1 99 ? -14.210 -5.363 5.330 1.00 86.81 99 GLN A N 1
ATOM 808 C CA . GLN A 1 99 ? -15.076 -6.387 4.735 1.00 86.81 99 GLN A CA 1
ATOM 809 C C . GLN A 1 99 ? -16.237 -5.733 3.994 1.00 86.81 99 GLN A C 1
ATOM 811 O O . GLN A 1 99 ? -16.778 -4.725 4.444 1.00 86.81 99 GLN A O 1
ATOM 816 N N . ASN A 1 100 ? -16.652 -6.320 2.867 1.00 86.94 100 ASN A N 1
ATOM 817 C CA . ASN A 1 100 ? -17.812 -5.873 2.083 1.00 86.94 100 ASN A CA 1
ATOM 818 C C . ASN A 1 100 ? -17.794 -4.366 1.777 1.00 86.94 100 ASN A C 1
ATOM 820 O O . ASN A 1 100 ? -18.807 -3.680 1.935 1.00 86.94 100 ASN A O 1
ATOM 824 N N . ASN A 1 101 ? -16.628 -3.843 1.388 1.00 86.25 101 ASN A N 1
ATOM 825 C CA . ASN A 1 101 ? -16.420 -2.421 1.109 1.00 86.25 101 ASN A CA 1
ATOM 826 C C . ASN A 1 101 ? -16.735 -1.506 2.305 1.00 86.25 101 ASN A C 1
ATOM 828 O O . ASN A 1 101 ? -17.092 -0.341 2.137 1.00 86.25 101 ASN A O 1
ATOM 832 N N . LYS A 1 102 ? -16.624 -2.017 3.531 1.00 90.06 102 LYS A N 1
ATOM 833 C CA . LYS A 1 102 ? -16.742 -1.247 4.766 1.00 90.06 102 LYS A CA 1
ATOM 834 C C . LYS A 1 102 ? -15.433 -1.337 5.527 1.00 90.06 102 LYS A C 1
ATOM 836 O O . LYS A 1 102 ? -14.926 -2.424 5.781 1.00 90.06 102 LYS A O 1
ATOM 841 N N . LEU A 1 103 ? -14.919 -0.174 5.889 1.00 91.06 103 LEU A N 1
ATOM 842 C C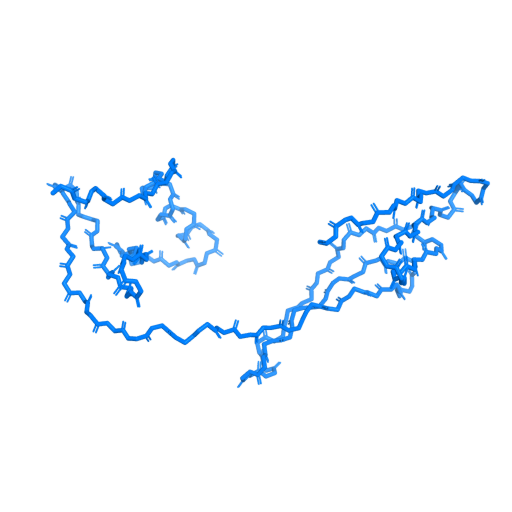A . LEU A 1 103 ? -13.802 -0.001 6.792 1.00 91.06 103 LEU A CA 1
ATOM 843 C C . LEU A 1 103 ? -14.343 0.323 8.178 1.00 91.06 103 LEU A C 1
ATOM 845 O O . LEU A 1 103 ? -15.155 1.235 8.315 1.00 91.06 103 LEU A O 1
ATOM 849 N N . LYS A 1 104 ? -13.846 -0.377 9.191 1.00 92.94 104 LYS A N 1
ATOM 850 C CA . LYS A 1 104 ? -14.041 -0.066 10.603 1.00 92.94 104 LYS A CA 1
ATOM 851 C C . LYS A 1 104 ? -12.687 0.009 11.289 1.00 92.94 104 LYS A C 1
ATOM 853 O O . LYS A 1 104 ? -11.909 -0.938 11.203 1.00 92.94 104 LYS A O 1
ATOM 858 N N . ILE A 1 105 ? -12.430 1.111 11.985 1.00 92.75 105 ILE A N 1
ATOM 859 C CA . ILE A 1 105 ? -11.241 1.307 12.818 1.00 92.75 105 ILE A CA 1
ATOM 860 C C . ILE A 1 105 ? -11.682 1.858 14.171 1.00 92.75 105 ILE A C 1
ATOM 862 O O . ILE A 1 105 ? -12.395 2.857 14.232 1.00 92.75 105 ILE A O 1
ATOM 866 N N . CYS A 1 106 ? -11.246 1.231 15.258 1.00 92.56 106 CYS A N 1
ATOM 867 C CA . CYS A 1 106 ? -11.535 1.680 16.617 1.00 92.56 106 CYS A CA 1
ATOM 868 C C . CYS A 1 106 ? -10.229 1.986 17.353 1.00 92.56 106 CYS A C 1
ATOM 870 O O . CYS A 1 106 ? -9.280 1.203 17.293 1.00 92.56 106 CYS A O 1
ATOM 872 N N . LEU A 1 107 ? -10.189 3.107 18.075 1.00 91.75 107 LEU A N 1
ATOM 873 C CA . LEU A 1 107 ? -9.072 3.445 18.954 1.00 91.75 107 LEU A CA 1
ATOM 874 C C . LEU A 1 107 ? -9.284 2.824 20.336 1.00 91.75 107 LEU A C 1
ATOM 876 O O . LEU A 1 107 ? -10.388 2.840 20.881 1.00 91.75 107 LEU A O 1
ATOM 880 N N . LYS A 1 108 ? -8.206 2.351 20.961 1.00 84.81 108 LYS A N 1
ATOM 881 C CA . LYS A 1 108 ? -8.238 1.717 22.288 1.00 84.81 108 LYS A CA 1
ATOM 882 C C . LYS A 1 108 ? -8.800 2.622 23.383 1.00 84.81 108 LYS A C 1
ATOM 884 O O . LYS A 1 108 ? -9.527 2.153 24.249 1.00 84.81 108 LYS A O 1
ATOM 889 N N . ARG A 1 109 ? -8.501 3.923 23.337 1.00 80.31 109 ARG A N 1
ATOM 890 C CA . ARG A 1 109 ? -8.974 4.900 24.337 1.00 80.31 109 ARG A CA 1
ATOM 891 C C . ARG A 1 109 ? -10.386 5.435 24.063 1.00 80.31 109 ARG A C 1
ATOM 893 O O . ARG A 1 109 ? -10.932 6.133 24.907 1.00 80.31 109 ARG A O 1
ATOM 900 N N . GLN A 1 110 ? -10.976 5.119 22.909 1.00 71.38 110 GLN A N 1
ATOM 901 C CA . GLN A 1 110 ? -12.299 5.597 22.493 1.00 71.38 110 GLN A CA 1
ATOM 902 C C . GLN A 1 110 ? -13.166 4.423 22.024 1.00 71.38 110 GLN A C 1
ATOM 904 O O . GLN A 1 110 ? -13.649 4.389 20.899 1.00 71.38 110 GLN A O 1
ATOM 909 N N . THR A 1 111 ? -13.388 3.440 22.897 1.00 64.69 111 THR A N 1
ATOM 910 C CA . THR A 1 111 ? -14.157 2.231 22.545 1.00 64.69 111 THR A CA 1
ATOM 911 C C . THR A 1 111 ? -15.621 2.509 22.187 1.00 64.69 111 THR A C 1
ATOM 913 O O . THR A 1 111 ? -16.240 1.694 21.511 1.00 64.69 111 THR A O 1
ATOM 916 N N . LYS A 1 112 ? -16.176 3.659 22.601 1.00 71.38 112 LYS A N 1
ATOM 917 C CA . LYS A 1 112 ? -17.551 4.069 22.264 1.00 71.38 112 LYS A CA 1
ATOM 918 C C . LYS A 1 112 ? -17.731 4.529 20.817 1.00 71.38 112 LYS A C 1
ATOM 920 O O . LYS A 1 112 ? -18.851 4.468 20.318 1.00 71.38 112 LYS A O 1
ATOM 925 N N . HIS A 1 113 ? -16.675 4.995 20.150 1.00 77.38 113 HIS A N 1
ATOM 926 C CA . HIS A 1 113 ? -16.780 5.585 18.817 1.00 77.38 113 HIS A CA 1
ATOM 927 C C . HIS A 1 113 ? -15.695 5.019 17.902 1.00 77.38 113 HIS A C 1
ATOM 929 O O . HIS A 1 113 ? -14.504 5.219 18.123 1.00 77.38 113 HIS A O 1
ATOM 935 N N . CYS A 1 114 ? -16.125 4.311 16.861 1.00 89.62 114 CYS A N 1
ATOM 936 C CA . CYS A 1 114 ? -15.252 3.814 15.808 1.00 89.62 114 CYS A CA 1
ATOM 937 C C . CYS A 1 114 ? -15.438 4.657 14.548 1.00 89.62 114 CYS A C 1
ATOM 939 O O . CYS A 1 114 ? -16.546 5.106 14.250 1.00 89.62 114 CYS A O 1
ATOM 941 N N . LEU A 1 115 ? -14.362 4.827 13.785 1.00 88.88 115 LEU A N 1
ATOM 942 C CA 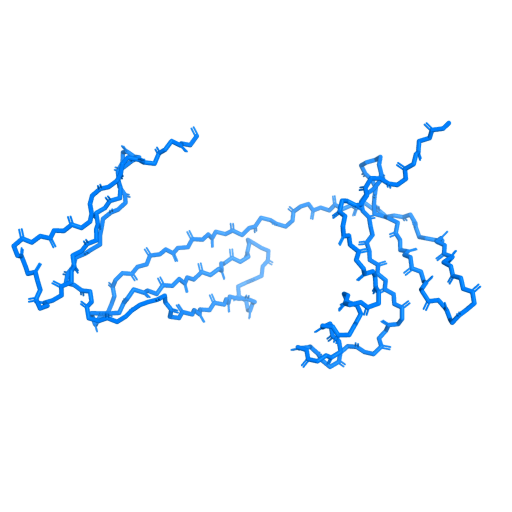. LEU A 1 115 ? -14.460 5.328 12.426 1.00 88.88 115 LEU A CA 1
ATOM 943 C C . LEU A 1 115 ? -14.993 4.199 11.548 1.00 88.88 115 LEU A C 1
ATOM 945 O O . LEU A 1 115 ? -14.317 3.188 11.354 1.00 88.88 115 LEU A O 1
ATOM 949 N N . GLU A 1 116 ? -16.189 4.387 11.006 1.00 91.44 116 GLU A N 1
ATOM 950 C CA . GLU A 1 116 ? -16.787 3.475 10.040 1.00 91.44 116 GLU A CA 1
ATOM 951 C C . GLU A 1 116 ? -17.012 4.214 8.720 1.00 91.44 116 GLU A C 1
ATOM 953 O O . GLU A 1 116 ? -17.632 5.276 8.685 1.00 91.44 116 GLU A O 1
ATOM 958 N N . LYS A 1 117 ? -16.474 3.680 7.620 1.00 90.31 117 LYS A N 1
ATOM 959 C CA . LYS A 1 117 ? -16.580 4.289 6.290 1.00 90.31 117 LYS A CA 1
ATOM 960 C C . LYS A 1 117 ? -16.877 3.234 5.237 1.00 90.31 117 LYS A C 1
ATOM 962 O O . LYS A 1 117 ? -16.218 2.200 5.177 1.00 90.31 117 LYS A O 1
ATOM 967 N N . ARG A 1 118 ? -17.838 3.517 4.358 1.00 88.81 118 ARG A N 1
ATOM 968 C CA . ARG A 1 118 ? -18.030 2.738 3.132 1.00 88.81 118 ARG A CA 1
ATOM 969 C C . ARG A 1 118 ? -16.972 3.163 2.117 1.00 88.81 118 ARG A C 1
ATOM 971 O O . ARG A 1 118 ? -16.873 4.344 1.789 1.00 88.81 118 ARG A O 1
ATOM 978 N N . ILE A 1 119 ? -16.170 2.216 1.657 1.00 82.25 119 ILE A N 1
ATOM 979 C CA . ILE A 1 119 ? -15.211 2.426 0.580 1.00 82.25 119 ILE A CA 1
ATOM 980 C C . ILE A 1 119 ? -15.970 2.238 -0.732 1.00 82.25 119 ILE A C 1
ATOM 982 O O . ILE A 1 119 ? -16.549 1.184 -0.970 1.00 82.25 119 ILE A O 1
ATOM 986 N N . LEU A 1 120 ? -16.029 3.273 -1.559 1.00 74.75 120 LEU A N 1
ATOM 987 C CA . LEU A 1 120 ? -16.433 3.116 -2.951 1.00 74.75 120 LEU A CA 1
ATOM 988 C C . LEU A 1 120 ? -15.168 2.696 -3.700 1.00 74.75 120 LEU A C 1
ATOM 990 O O . LEU A 1 120 ? -14.211 3.469 -3.739 1.00 74.75 120 LEU A O 1
ATOM 994 N N . LEU A 1 121 ? -15.142 1.442 -4.155 1.00 54.34 121 LEU A N 1
ATOM 995 C CA . LEU A 1 121 ? -14.164 0.951 -5.124 1.00 54.34 121 LEU A CA 1
ATOM 996 C C . LEU A 1 121 ? -14.691 1.232 -6.527 1.00 54.34 121 LEU A C 1
ATOM 998 O O . LEU A 1 121 ? -15.903 0.982 -6.731 1.00 54.34 121 LEU A O 1
#

Organism: Campylobacter jejuni (NCBI:txid197)

Sequence (121 aa):
NHTLYSPHSDFKTQLQNRKDLYNDNEHISYAYKINKIEKISILENGISANFTGSFIPLQAQLVIKLQNEELIYEIKPKFNEQLNQQGLISKNISSFNLQNNKLKICLKRQTKHCLEKRILL

Se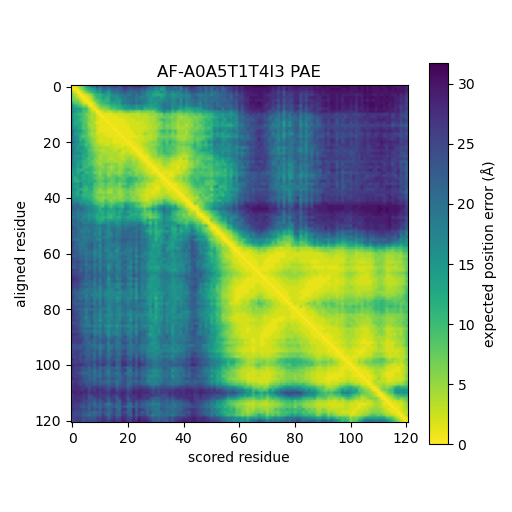condary structure (DSSP, 8-state):
------TT--HHHHHHHHHHHH-----EEEEEETTEEEEEEEETTEEEE---B------EEEEEEEETTEEEEEEEETT-GGG-EEEEEEESEEEEEEETTEEEEEETT-TT-EEEEE---

Mean predicted aligned error: 14.55 Å

Nearest PDB structures (foldseek):
  3u12-assembly1_A  TM=3.972E-01  e=7.639E-01  Homo sapiens
  8xca-assembly1_A  TM=3.301E-01  e=6.459E-01  unidentified
  8xcc-assembly1_A  TM=2.642E-01  e=4.618E-01  unclassified sequences
  6dsz-assembly2_B  TM=2.668E-01  e=7.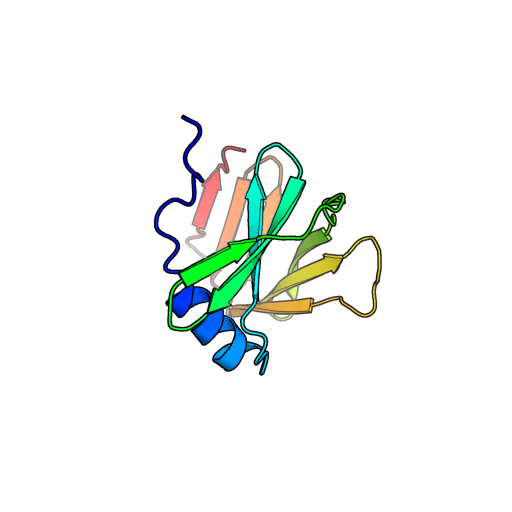223E-01  Homo sapiens
  6byp-assembly1_A  TM=2.721E-01  e=4.088E+00  Alteromonas sp. LOR

Solvent-accessible surface area (backbone atoms only — not comparable to full-atom values): 7492 Å² total; per-residue (Å²): 141,82,74,86,84,61,88,86,67,55,66,65,58,55,43,50,50,37,32,75,76,66,72,41,84,64,57,59,47,80,43,78,54,92,93,28,41,35,40,32,37,58,49,101,90,47,80,50,70,87,45,84,52,85,77,74,86,81,56,59,48,80,46,77,49,77,53,95,37,25,33,32,39,36,43,39,38,76,88,42,73,90,68,50,44,75,49,80,75,45,70,57,35,68,45,75,47,81,54,94,52,30,40,38,42,26,38,57,93,38,79,91,57,60,56,70,45,77,54,88,127

pLDDT: mean 74.22, std 17.5, range [33.91, 96.19]

Foldseek 3Di:
DDDQPDPPDPLVVVCVCCCVVPVDNAQWDWGDDPQWIWIWRDDPVDIDTDDTDHDDPFDWDWDWDQDPQWTKIWTATPPDRVPIDIDTDDGQWPDWDCPPQWTWTDGNVCNPDIDIDRHDD

Radius of gyration: 20.51 Å; Cα contacts (8 Å, |Δi|>4): 196; chains: 1; bounding box: 41×34×56 Å